Protein AF-A0A1N6DQ88-F1 (afdb_monomer_lite)

Secondary structure (DSSP, 8-state):
------S--TT-SS--HHHHHHHHHHHHHHHHHHHHHHHHHHHTTPPPPHHHHHHHHHHHHHHHHHHHHHHHTSPP-

pLDDT: mean 87.51, std 15.55, range [48.41, 98.38]

Foldseek 3Di:
DDPDPDPCPVLQPDPDPVVLCCLLVVLVVQLCVLVVVVVVCVVVVHDDDPVSVVSNVVSVVVCVVNVVNVVSRDDDD

Radius of gyration: 17.93 Å; chains: 1; bounding box: 49×16×48 Å

Sequence (77 aa):
MTDTPTANDLGVIITSARARKIIYGSYVLALVGAGATQVAYASLELSAPSWLVASVAVLAYLGIPVGGIAAANTRKS

Structure (mmCIF, N/CA/C/O backbone):
data_AF-A0A1N6DQ88-F1
#
_entry.id   AF-A0A1N6DQ88-F1
#
loop_
_atom_site.group_PDB
_atom_site.id
_atom_site.type_symbol
_atom_site.label_atom_id
_atom_site.label_alt_id
_atom_site.label_comp_id
_atom_site.label_asym_id
_atom_site.label_entity_id
_atom_site.label_seq_id
_atom_site.pdbx_PDB_ins_code
_atom_site.Cartn_x
_atom_site.Cartn_y
_atom_site.Cartn_z
_atom_site.occupancy
_atom_site.B_iso_or_equiv
_atom_site.auth_seq_id
_atom_site.auth_comp_id
_atom_site.auth_asym_id
_atom_site.auth_atom_id
_atom_site.pdbx_PDB_model_num
ATOM 1 N N . MET A 1 1 ? 35.582 4.040 -23.26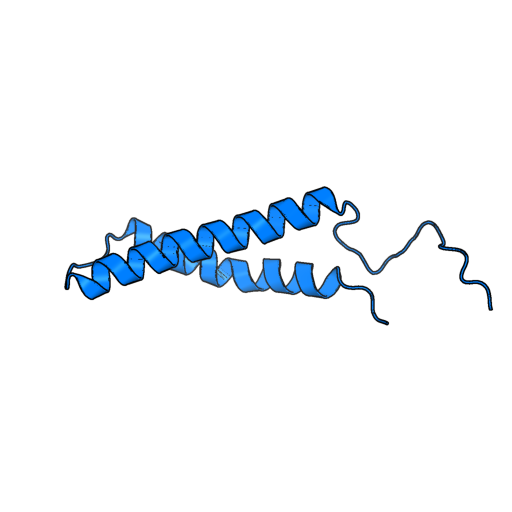6 1.00 48.41 1 MET A N 1
ATOM 2 C CA . MET A 1 1 ? 34.672 2.905 -23.505 1.00 48.41 1 MET A CA 1
ATOM 3 C C . MET A 1 1 ? 33.272 3.488 -23.524 1.00 48.41 1 MET A C 1
ATOM 5 O O . MET A 1 1 ? 32.793 3.941 -22.498 1.00 48.41 1 MET A O 1
ATOM 9 N N . THR A 1 2 ? 32.742 3.712 -24.722 1.00 55.41 2 THR A N 1
ATOM 10 C CA . THR A 1 2 ? 31.502 4.456 -24.969 1.00 55.41 2 THR A CA 1
ATOM 11 C C . THR A 1 2 ? 30.340 3.475 -24.994 1.00 55.41 2 THR A C 1
ATOM 13 O O . THR A 1 2 ? 30.122 2.822 -26.016 1.00 55.41 2 THR A O 1
ATOM 16 N N . ASP A 1 3 ? 29.615 3.357 -23.883 1.00 55.84 3 ASP A N 1
ATOM 17 C CA . ASP A 1 3 ? 28.381 2.572 -23.832 1.00 55.84 3 ASP A CA 1
ATOM 18 C C . ASP A 1 3 ? 27.330 3.244 -24.711 1.00 55.84 3 ASP A C 1
ATOM 20 O O . ASP A 1 3 ? 26.645 4.188 -24.320 1.00 55.84 3 ASP A O 1
ATOM 24 N N . THR A 1 4 ? 27.243 2.774 -25.951 1.00 60.97 4 THR A N 1
ATOM 25 C CA . THR A 1 4 ? 26.123 3.082 -26.835 1.00 60.97 4 THR A CA 1
ATOM 26 C C . THR A 1 4 ? 24.908 2.375 -26.242 1.00 60.97 4 THR A C 1
ATOM 28 O O . TH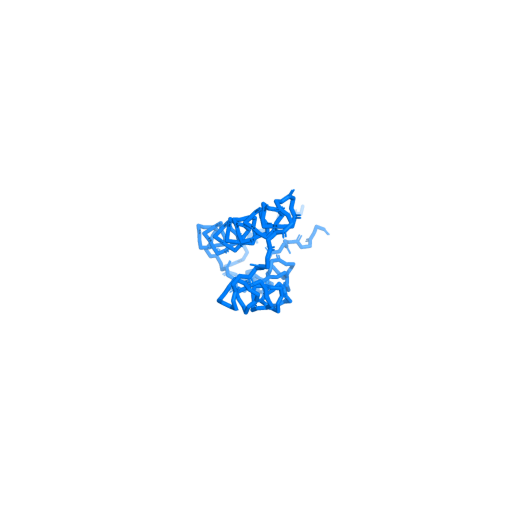R A 1 4 ? 24.937 1.146 -26.158 1.00 60.97 4 THR A O 1
ATOM 31 N N . PRO A 1 5 ? 23.853 3.086 -25.801 1.00 52.38 5 PRO A N 1
ATOM 32 C CA . PRO A 1 5 ? 22.673 2.432 -25.259 1.00 52.38 5 PRO A CA 1
ATOM 33 C C . PRO A 1 5 ? 22.020 1.635 -26.389 1.00 52.38 5 PRO A C 1
ATOM 35 O O . PRO A 1 5 ? 21.434 2.204 -27.310 1.00 52.38 5 PRO A O 1
ATOM 38 N N . THR A 1 6 ? 22.167 0.313 -26.364 1.00 56.44 6 THR A N 1
ATOM 39 C CA . THR A 1 6 ? 21.453 -0.567 -27.282 1.00 56.44 6 THR A CA 1
ATOM 40 C C . THR A 1 6 ? 19.980 -0.552 -26.892 1.00 56.44 6 THR A C 1
ATOM 42 O O . THR A 1 6 ? 19.629 -0.499 -25.715 1.00 56.44 6 THR A O 1
ATOM 45 N N . ALA A 1 7 ? 19.096 -0.575 -27.887 1.00 55.59 7 ALA A N 1
ATOM 46 C CA . ALA A 1 7 ? 17.643 -0.459 -27.747 1.00 55.59 7 ALA A CA 1
ATOM 47 C C . ALA A 1 7 ? 16.964 -1.570 -26.904 1.00 55.59 7 ALA A C 1
ATOM 49 O O . ALA A 1 7 ? 15.741 -1.640 -26.862 1.00 55.59 7 ALA A O 1
ATOM 50 N N . ASN A 1 8 ? 17.745 -2.414 -26.224 1.00 52.03 8 ASN A N 1
ATOM 51 C CA . ASN A 1 8 ? 17.334 -3.568 -25.439 1.00 52.03 8 ASN A CA 1
ATOM 52 C C . ASN A 1 8 ? 18.049 -3.561 -24.076 1.00 52.03 8 ASN A C 1
ATOM 54 O O . ASN A 1 8 ? 18.924 -4.381 -23.803 1.00 52.03 8 ASN A O 1
ATOM 58 N N . ASP A 1 9 ? 17.640 -2.652 -23.191 1.00 58.19 9 ASP A N 1
ATOM 59 C CA . ASP A 1 9 ? 17.859 -2.797 -21.747 1.00 58.19 9 ASP A CA 1
ATOM 60 C C . ASP A 1 9 ? 16.930 -3.929 -21.251 1.00 58.19 9 ASP A C 1
ATOM 62 O O . ASP A 1 9 ? 15.856 -3.690 -20.701 1.00 58.19 9 ASP A O 1
ATOM 66 N N . LEU A 1 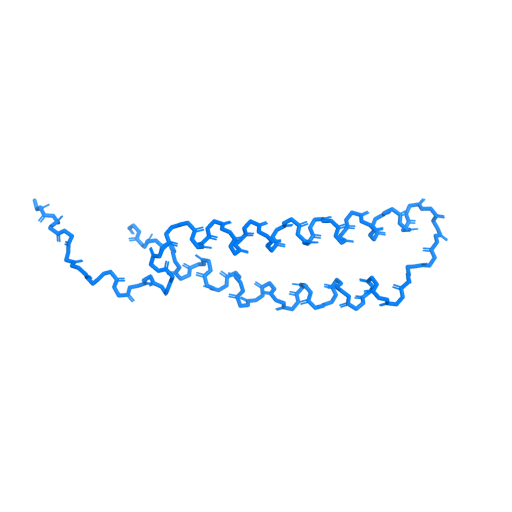10 ? 17.299 -5.185 -21.552 1.00 55.47 10 LEU A N 1
ATOM 67 C CA . LEU A 1 10 ? 16.517 -6.405 -21.271 1.00 55.47 10 LEU A CA 1
ATOM 68 C C . LEU A 1 10 ? 16.234 -6.611 -19.770 1.00 55.47 10 LEU A C 1
ATOM 70 O O . LEU A 1 10 ? 15.434 -7.472 -19.412 1.00 55.47 10 LEU A O 1
ATOM 74 N N . GLY A 1 11 ? 16.890 -5.844 -18.891 1.00 61.72 11 GLY A N 1
ATOM 75 C CA . GLY A 1 11 ? 16.686 -5.900 -17.445 1.00 61.72 11 GLY A CA 1
ATOM 76 C C . GLY A 1 11 ? 15.426 -5.179 -16.957 1.00 61.72 11 GLY A C 1
ATOM 77 O O . GLY A 1 11 ? 14.970 -5.452 -15.852 1.00 61.72 11 GLY A O 1
ATOM 78 N N . VAL A 1 12 ? 14.836 -4.283 -17.756 1.00 68.81 12 VAL A N 1
ATOM 79 C CA . VAL A 1 12 ? 13.747 -3.398 -17.310 1.00 68.81 12 VAL A CA 1
ATOM 80 C C . VAL A 1 12 ? 12.385 -3.931 -17.770 1.00 68.81 12 VAL A C 1
ATOM 82 O O . VAL A 1 12 ? 11.999 -3.770 -18.925 1.00 68.81 12 VAL A O 1
ATOM 85 N N . ILE A 1 13 ? 11.619 -4.517 -16.843 1.00 83.81 13 ILE A N 1
ATOM 86 C CA . ILE A 1 13 ? 10.278 -5.085 -17.101 1.00 83.81 13 ILE A CA 1
ATOM 87 C C . ILE A 1 13 ? 9.277 -4.012 -17.566 1.00 83.81 13 ILE A C 1
ATOM 89 O O . ILE A 1 13 ? 8.491 -4.232 -18.483 1.00 83.81 13 ILE A O 1
ATOM 93 N N . ILE A 1 14 ? 9.286 -2.838 -16.931 1.00 85.56 14 ILE A N 1
ATOM 94 C CA . ILE A 1 14 ? 8.409 -1.711 -17.269 1.00 85.56 14 ILE A CA 1
ATOM 95 C C . ILE A 1 14 ? 9.278 -0.611 -17.858 1.00 85.56 14 ILE A C 1
ATOM 97 O O . ILE A 1 14 ? 9.850 0.200 -17.130 1.00 85.56 14 ILE A O 1
ATOM 101 N N . THR A 1 15 ? 9.354 -0.550 -19.182 1.00 85.88 15 THR A N 1
ATOM 102 C CA . THR A 1 15 ? 10.241 0.377 -19.904 1.00 85.88 15 THR A CA 1
ATOM 103 C C . THR A 1 15 ? 9.839 1.847 -19.727 1.00 85.88 15 THR A C 1
ATOM 105 O O . THR A 1 15 ? 10.698 2.720 -19.578 1.00 85.88 15 THR A O 1
ATOM 108 N N . SER A 1 16 ? 8.537 2.138 -19.630 1.00 88.69 16 SER A N 1
ATOM 109 C CA . SER A 1 16 ? 8.017 3.498 -19.439 1.00 88.69 16 SER A CA 1
ATOM 110 C C . SER A 1 16 ? 8.258 4.030 -18.022 1.00 88.69 16 SER A C 1
ATOM 112 O O . SER A 1 16 ? 7.641 3.592 -17.048 1.00 88.69 16 SER A O 1
ATOM 114 N N . ALA A 1 17 ? 9.095 5.065 -17.907 1.00 89.25 17 ALA A N 1
ATOM 115 C CA . ALA A 1 17 ? 9.361 5.743 -16.637 1.00 89.25 17 ALA A CA 1
ATOM 116 C C . ALA A 1 17 ? 8.101 6.373 -16.019 1.00 89.25 17 ALA A C 1
ATOM 118 O O . ALA A 1 17 ? 7.948 6.387 -14.797 1.00 89.25 17 ALA A O 1
ATOM 119 N N . ARG A 1 18 ? 7.178 6.867 -16.855 1.00 91.69 18 ARG A N 1
ATOM 120 C CA . ARG A 1 18 ? 5.894 7.410 -16.395 1.00 91.69 18 ARG A CA 1
ATOM 121 C C . ARG A 1 18 ? 5.021 6.315 -15.786 1.00 91.69 18 ARG A C 1
ATOM 123 O O . ARG A 1 18 ? 4.453 6.535 -14.722 1.00 91.69 18 ARG A O 1
ATOM 130 N N . ALA A 1 19 ? 4.964 5.140 -16.416 1.00 91.81 19 ALA A N 1
ATOM 131 C CA . ALA A 1 19 ? 4.199 4.008 -15.897 1.00 91.81 19 ALA A CA 1
ATOM 132 C C . ALA A 1 19 ? 4.736 3.540 -14.536 1.00 91.81 19 ALA A C 1
ATOM 134 O O . ALA A 1 19 ? 3.955 3.391 -13.601 1.00 91.81 19 ALA A O 1
ATOM 135 N N . ARG A 1 20 ? 6.064 3.415 -14.383 1.00 92.94 20 ARG A N 1
ATOM 136 C CA . ARG A 1 20 ? 6.695 3.068 -13.094 1.00 92.94 20 ARG A CA 1
ATOM 137 C C . ARG A 1 20 ? 6.310 4.040 -11.978 1.00 92.94 20 ARG A C 1
ATOM 139 O O . ARG A 1 20 ? 5.894 3.608 -10.909 1.00 92.94 20 ARG A O 1
ATOM 146 N N . LYS A 1 21 ? 6.395 5.352 -12.239 1.00 92.44 21 LYS A N 1
ATOM 147 C CA . LYS A 1 21 ? 6.010 6.389 -11.264 1.00 92.44 21 LYS A CA 1
ATOM 148 C C . LYS A 1 21 ? 4.556 6.254 -10.826 1.00 92.44 21 LYS A C 1
ATOM 150 O O . LYS A 1 21 ? 4.279 6.378 -9.640 1.00 92.44 21 LYS A O 1
ATOM 155 N N . ILE A 1 22 ? 3.651 6.003 -11.772 1.00 96.06 22 ILE A N 1
ATOM 156 C CA . ILE A 1 22 ? 2.227 5.844 -11.471 1.00 96.06 22 ILE A CA 1
ATOM 157 C C . ILE A 1 22 ? 2.006 4.587 -10.632 1.00 96.06 22 ILE A C 1
ATOM 159 O O . ILE A 1 22 ? 1.424 4.705 -9.567 1.00 96.06 22 ILE A O 1
ATOM 163 N N . ILE A 1 23 ? 2.513 3.424 -11.056 1.00 93.50 23 ILE A N 1
ATOM 164 C CA . ILE A 1 23 ? 2.285 2.141 -10.369 1.00 93.50 23 ILE A CA 1
ATOM 165 C C . ILE A 1 23 ? 2.846 2.168 -8.944 1.00 93.50 23 ILE A C 1
ATOM 167 O O . ILE A 1 23 ? 2.144 1.836 -7.990 1.00 93.50 23 ILE A O 1
ATOM 171 N N . TYR A 1 24 ? 4.104 2.588 -8.780 1.00 94.69 24 TYR A N 1
ATOM 172 C CA . TYR A 1 24 ? 4.745 2.605 -7.464 1.00 94.69 24 TYR A CA 1
ATOM 173 C C . TYR A 1 24 ? 4.161 3.711 -6.588 1.00 94.69 24 TYR A C 1
ATOM 175 O O . TYR A 1 24 ? 3.888 3.487 -5.412 1.00 94.69 24 TYR A O 1
ATOM 183 N N . GLY A 1 25 ? 3.914 4.886 -7.171 1.00 96.25 25 GLY A N 1
ATOM 184 C CA . GLY A 1 25 ? 3.307 6.010 -6.469 1.00 96.25 25 GLY A CA 1
ATOM 185 C C . GLY A 1 25 ? 1.900 5.688 -5.975 1.00 96.25 25 GLY A C 1
ATOM 186 O O . GLY A 1 25 ? 1.612 5.897 -4.801 1.00 96.25 25 GLY A O 1
ATOM 187 N N . SER A 1 26 ? 1.035 5.126 -6.825 1.00 97.38 26 SER A N 1
ATOM 188 C CA . SER A 1 26 ? -0.331 4.763 -6.435 1.00 97.38 26 SER A CA 1
ATOM 189 C C . SER A 1 26 ? -0.350 3.669 -5.376 1.00 97.38 26 SER A C 1
ATOM 191 O O . SER A 1 26 ? -1.155 3.740 -4.453 1.00 97.38 26 SER A O 1
ATOM 193 N N . TYR A 1 27 ? 0.548 2.683 -5.477 1.00 97.50 27 TYR A N 1
ATOM 194 C CA . TYR A 1 27 ? 0.670 1.631 -4.471 1.00 97.50 27 TYR A CA 1
ATOM 195 C C . TYR A 1 27 ? 1.064 2.204 -3.102 1.00 97.50 27 TYR A C 1
ATOM 197 O O . TYR A 1 27 ? 0.404 1.920 -2.103 1.00 97.50 27 TYR A O 1
ATOM 205 N N . VAL A 1 28 ? 2.083 3.069 -3.059 1.00 97.44 28 VAL A N 1
ATOM 206 C CA . VAL A 1 28 ? 2.517 3.728 -1.818 1.00 97.44 28 VAL A CA 1
ATOM 207 C C . VAL A 1 28 ? 1.399 4.589 -1.233 1.00 97.44 28 VAL A C 1
ATOM 209 O O . VAL A 1 28 ? 1.116 4.483 -0.043 1.00 97.44 28 VAL A O 1
ATOM 212 N N . LEU A 1 29 ? 0.725 5.402 -2.052 1.00 98.25 29 LEU A N 1
ATOM 213 C CA . LEU A 1 29 ? -0.372 6.253 -1.585 1.00 98.25 29 LEU A CA 1
ATOM 214 C C . LEU A 1 29 ? -1.539 5.435 -1.017 1.00 98.25 29 LEU A C 1
ATOM 216 O O . LEU A 1 29 ? -2.069 5.787 0.036 1.00 98.25 29 LEU A O 1
ATOM 220 N N . ALA A 1 30 ? -1.911 4.331 -1.669 1.00 97.94 30 ALA A N 1
ATOM 221 C CA . ALA A 1 30 ? -2.963 3.445 -1.180 1.00 97.94 30 ALA A CA 1
ATOM 222 C C . ALA A 1 30 ? -2.583 2.797 0.161 1.00 97.94 30 ALA A C 1
ATOM 224 O O . ALA A 1 30 ? -3.392 2.790 1.089 1.00 97.94 30 ALA A O 1
ATOM 225 N N . LEU A 1 31 ? -1.346 2.302 0.283 1.00 97.62 31 LEU A N 1
ATOM 226 C CA . LEU A 1 31 ? -0.852 1.678 1.511 1.00 97.62 31 LEU A CA 1
ATOM 227 C C . LEU A 1 31 ? -0.798 2.681 2.671 1.00 97.62 31 LEU A C 1
ATOM 229 O O . LEU A 1 31 ? -1.246 2.367 3.772 1.00 97.62 31 LEU A O 1
ATOM 233 N N . VAL A 1 32 ? -0.313 3.900 2.419 1.00 98.25 32 VAL A N 1
ATOM 234 C CA . VAL A 1 32 ? -0.273 4.976 3.420 1.00 98.25 32 VAL A CA 1
ATOM 235 C C . VAL A 1 32 ? -1.683 5.380 3.843 1.00 98.25 32 VAL A C 1
ATOM 237 O O . VAL A 1 32 ? -1.938 5.492 5.037 1.00 98.25 32 VAL A O 1
ATOM 240 N N . GLY A 1 33 ? -2.615 5.553 2.902 1.00 98.38 33 GLY A N 1
ATOM 241 C CA . GLY A 1 33 ? -3.999 5.913 3.219 1.00 98.38 33 GLY A CA 1
ATOM 242 C C . GLY A 1 33 ? -4.711 4.846 4.056 1.00 98.38 33 GLY A C 1
ATOM 243 O O . GLY A 1 33 ? -5.294 5.152 5.098 1.00 98.38 33 GLY A O 1
ATOM 244 N N . ALA A 1 34 ? -4.624 3.578 3.644 1.00 98.12 34 ALA A N 1
ATOM 245 C CA . ALA A 1 34 ? -5.220 2.467 4.383 1.00 98.12 34 ALA A CA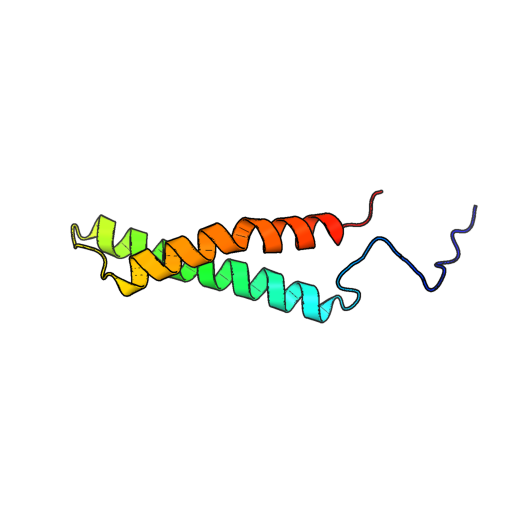 1
ATOM 246 C C . ALA A 1 34 ? -4.559 2.270 5.759 1.00 98.12 34 ALA A C 1
ATOM 248 O O . ALA A 1 34 ? -5.256 2.092 6.758 1.00 98.12 34 ALA A O 1
ATOM 249 N N . GLY A 1 35 ? -3.228 2.369 5.833 1.00 97.56 35 GLY A N 1
ATOM 250 C CA . GLY A 1 35 ? -2.472 2.278 7.082 1.00 97.56 35 GLY A CA 1
ATOM 251 C C . GLY A 1 35 ? -2.804 3.412 8.053 1.00 97.56 35 GLY A C 1
ATOM 252 O O . GLY A 1 35 ? -3.100 3.151 9.215 1.00 97.56 35 GLY A O 1
ATOM 253 N N . ALA A 1 36 ? -2.850 4.659 7.578 1.00 98.31 36 ALA A N 1
ATOM 254 C CA . ALA A 1 36 ? -3.250 5.810 8.388 1.00 98.31 36 ALA A CA 1
ATOM 255 C C . ALA A 1 36 ? -4.682 5.658 8.918 1.00 98.31 36 ALA A C 1
ATOM 257 O O . ALA A 1 36 ? -4.946 5.950 10.082 1.00 98.31 36 ALA A O 1
ATOM 258 N N . THR A 1 37 ? -5.591 5.132 8.093 1.00 98.31 37 THR A N 1
ATOM 259 C CA . THR A 1 37 ? -6.962 4.840 8.523 1.00 98.31 37 THR A CA 1
ATOM 260 C C . THR A 1 37 ? -6.974 3.774 9.623 1.00 98.31 37 THR A C 1
ATOM 262 O O . THR A 1 37 ? -7.664 3.950 10.623 1.00 98.31 37 THR A O 1
ATOM 265 N N . GLN A 1 38 ? -6.177 2.703 9.506 1.00 97.44 38 GLN A N 1
ATOM 266 C CA . GLN A 1 38 ? -6.056 1.714 10.584 1.00 97.44 38 GLN A CA 1
ATOM 267 C C . GLN A 1 38 ? -5.509 2.317 11.879 1.00 97.44 38 GLN A C 1
ATOM 269 O O . GLN A 1 38 ? -6.054 2.044 12.947 1.00 97.44 38 GLN A O 1
ATOM 274 N N . VAL A 1 39 ? -4.477 3.159 11.786 1.00 97.88 39 VAL A N 1
ATOM 275 C CA . VAL A 1 39 ? -3.916 3.861 12.949 1.00 97.88 39 VAL A CA 1
ATOM 276 C C . VAL A 1 39 ? -4.975 4.744 13.610 1.00 97.88 39 VAL A C 1
ATOM 278 O O . VAL A 1 39 ? -5.072 4.744 14.833 1.00 97.88 39 VAL A O 1
ATOM 281 N N . ALA A 1 40 ? -5.813 5.433 12.830 1.00 98.25 40 ALA A N 1
ATOM 282 C CA . ALA A 1 40 ? -6.902 6.244 13.368 1.00 98.25 40 ALA A CA 1
ATOM 283 C C . ALA A 1 40 ? -7.904 5.398 14.173 1.00 98.25 40 ALA A C 1
ATOM 285 O O . ALA A 1 40 ? -8.177 5.726 15.326 1.00 98.25 40 ALA A O 1
ATOM 286 N N . TYR A 1 41 ? -8.389 4.278 13.620 1.00 98.19 41 TYR A N 1
ATOM 287 C CA . TYR A 1 41 ? -9.279 3.360 14.348 1.00 98.19 41 TYR A CA 1
ATOM 288 C C . TYR A 1 41 ? -8.640 2.839 15.639 1.00 98.19 41 TYR A C 1
ATOM 290 O O . TYR A 1 41 ? -9.269 2.895 16.693 1.00 98.19 41 TYR A O 1
ATOM 298 N N . ALA A 1 42 ? -7.379 2.403 15.570 1.00 97.19 42 ALA A N 1
ATOM 299 C CA . ALA A 1 42 ? -6.648 1.917 16.735 1.00 97.19 42 ALA A CA 1
ATOM 300 C C . ALA A 1 42 ? -6.491 3.001 17.814 1.00 97.19 42 ALA A C 1
ATOM 302 O O . ALA A 1 42 ? -6.700 2.727 18.991 1.00 97.19 42 ALA A O 1
ATOM 303 N N . SER A 1 43 ? -6.174 4.240 17.420 1.00 98.25 43 SER A N 1
ATOM 304 C CA . SER A 1 43 ? -5.993 5.365 18.349 1.00 98.25 43 SER A CA 1
ATOM 305 C C . SER A 1 43 ? -7.279 5.803 19.051 1.00 98.25 43 SER A C 1
ATOM 307 O O . SER A 1 43 ? -7.221 6.369 20.137 1.00 98.25 43 SER A O 1
ATOM 309 N N . LEU A 1 44 ? -8.432 5.537 18.433 1.00 98.06 44 LEU A N 1
ATOM 310 C CA . LEU A 1 44 ? -9.755 5.834 18.978 1.00 98.06 44 LEU A CA 1
ATOM 311 C C . LEU A 1 44 ? -10.358 4.648 19.747 1.00 98.06 44 LEU A C 1
ATOM 313 O O . LEU A 1 44 ? -11.520 4.720 20.135 1.00 98.06 44 LEU A O 1
ATOM 317 N N . GLU A 1 45 ? -9.606 3.555 19.922 1.00 97.25 45 GLU A N 1
ATOM 318 C CA . GLU A 1 45 ? -10.078 2.300 20.531 1.00 97.25 45 GLU A CA 1
ATOM 319 C C . GLU A 1 45 ? -11.329 1.723 19.839 1.00 97.25 45 GLU A C 1
ATOM 321 O O . GLU A 1 45 ? -12.156 1.033 20.437 1.00 97.25 45 GLU A O 1
ATOM 326 N N . LEU A 1 46 ? -11.469 1.988 18.537 1.00 97.25 46 LEU A N 1
ATOM 327 C CA . LEU A 1 46 ? -12.566 1.494 17.717 1.00 97.25 46 LEU A CA 1
ATOM 328 C C . LEU A 1 46 ? -12.145 0.235 16.960 1.00 97.25 46 LEU A C 1
ATOM 330 O O . LEU A 1 46 ? -11.030 0.117 16.450 1.00 97.25 46 LEU A O 1
ATOM 334 N N . SER A 1 47 ? -13.087 -0.693 16.799 1.00 97.06 47 SER A N 1
ATOM 335 C CA . SER A 1 47 ? -12.884 -1.840 15.913 1.00 97.06 47 SER A CA 1
ATOM 336 C C . SER A 1 47 ? -12.830 -1.383 14.454 1.00 97.06 47 SER A C 1
ATOM 338 O O . SER A 1 47 ? -13.745 -0.714 13.968 1.00 97.06 47 SER A O 1
ATOM 340 N N . ALA A 1 48 ? -11.769 -1.766 13.743 1.00 97.44 48 ALA A N 1
ATOM 341 C CA . ALA A 1 48 ? -11.646 -1.495 12.317 1.00 97.44 48 ALA A CA 1
ATOM 342 C C . ALA A 1 48 ? -12.711 -2.279 11.524 1.00 97.44 48 ALA A C 1
ATOM 344 O O . ALA A 1 48 ? -12.922 -3.469 11.780 1.00 97.44 48 ALA A O 1
ATOM 345 N N . PRO A 1 49 ? -13.371 -1.658 10.532 1.00 97.81 49 PRO A N 1
ATOM 346 C CA . PRO A 1 49 ? -14.355 -2.349 9.713 1.00 97.81 49 PRO A CA 1
ATOM 347 C C . PRO A 1 49 ? -13.690 -3.413 8.828 1.00 97.81 49 PRO A C 1
ATOM 349 O O . PRO A 1 49 ? -12.546 -3.268 8.391 1.00 97.81 49 PRO A O 1
ATOM 352 N N . SER A 1 50 ? -14.428 -4.478 8.508 1.00 97.88 50 SER A N 1
ATOM 353 C CA . SER A 1 50 ? -13.909 -5.641 7.770 1.00 97.88 50 SER A CA 1
ATOM 354 C C . SER A 1 50 ? -13.311 -5.289 6.404 1.00 97.88 50 SER A C 1
ATOM 356 O O . SER A 1 50 ? -12.292 -5.861 6.014 1.00 97.88 50 SER A O 1
ATOM 358 N N . TRP A 1 51 ? -13.885 -4.309 5.697 1.00 97.31 51 TRP A N 1
ATOM 359 C CA . TRP A 1 51 ? -13.360 -3.838 4.413 1.00 97.31 51 TRP A CA 1
ATOM 360 C C . TRP A 1 51 ? -11.954 -3.243 4.546 1.00 97.31 51 TRP A C 1
ATOM 362 O O . TRP A 1 51 ? -11.130 -3.427 3.651 1.00 97.31 51 TRP A O 1
ATOM 372 N N . LEU A 1 52 ? -11.649 -2.571 5.660 1.00 98.00 52 LEU A N 1
ATOM 373 C CA . LEU A 1 52 ? -10.345 -1.953 5.895 1.00 98.00 52 LEU A CA 1
ATOM 374 C C . LEU A 1 52 ? -9.299 -3.019 6.218 1.00 98.00 52 LEU A C 1
ATOM 376 O O . LEU A 1 52 ? -8.193 -2.978 5.685 1.00 98.00 52 LEU A O 1
ATOM 380 N N . VAL A 1 53 ? -9.667 -4.003 7.042 1.00 98.00 53 VAL A N 1
ATOM 381 C CA . VAL A 1 53 ? -8.810 -5.155 7.359 1.00 98.00 53 VAL A CA 1
ATOM 382 C C . VAL A 1 53 ? -8.454 -5.926 6.087 1.00 98.00 53 VAL A C 1
ATOM 384 O O . VAL A 1 53 ? -7.276 -6.161 5.818 1.00 98.00 53 VAL A O 1
ATOM 387 N N . ALA A 1 54 ? -9.454 -6.253 5.264 1.00 98.00 54 ALA A N 1
ATOM 388 C CA . ALA A 1 54 ? -9.241 -6.939 3.993 1.00 98.00 54 ALA A CA 1
ATOM 389 C C . ALA A 1 54 ? -8.380 -6.107 3.029 1.00 98.00 54 ALA A C 1
ATOM 391 O O . ALA A 1 54 ? -7.454 -6.637 2.418 1.00 98.00 54 ALA A O 1
ATOM 392 N N . SER A 1 55 ? -8.635 -4.798 2.931 1.00 97.88 55 SER A N 1
ATOM 393 C CA . SER A 1 55 ? -7.867 -3.896 2.062 1.00 97.88 55 SER A CA 1
ATOM 394 C C . SER A 1 55 ? -6.389 -3.850 2.445 1.00 97.88 55 SER A C 1
ATOM 396 O O . SER A 1 55 ? -5.529 -3.968 1.575 1.00 97.88 55 SER A O 1
ATOM 398 N N . VAL A 1 56 ? -6.077 -3.729 3.740 1.00 97.75 56 VAL A N 1
ATOM 399 C CA . VAL A 1 56 ? -4.688 -3.734 4.223 1.00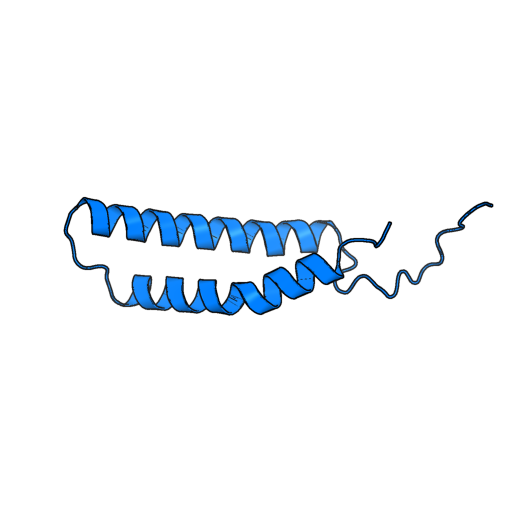 97.75 56 VAL A CA 1
ATOM 400 C C . VAL A 1 56 ? -4.013 -5.076 3.948 1.00 97.75 56 VAL A C 1
ATOM 402 O O . VAL A 1 56 ? -2.876 -5.085 3.483 1.00 97.75 56 VAL A O 1
ATOM 405 N N . ALA A 1 57 ? -4.704 -6.201 4.157 1.00 97.62 57 ALA A N 1
ATOM 406 C CA . ALA A 1 57 ? -4.157 -7.524 3.856 1.00 97.62 57 ALA A CA 1
ATOM 407 C C . ALA A 1 57 ? -3.827 -7.693 2.362 1.00 97.62 57 ALA A C 1
ATOM 409 O O . ALA A 1 57 ? -2.744 -8.166 2.014 1.00 97.62 57 ALA A O 1
ATOM 410 N N . VAL A 1 58 ? -4.725 -7.253 1.473 1.00 97.75 58 VAL A N 1
ATOM 411 C CA . VAL A 1 58 ? -4.501 -7.284 0.020 1.00 97.75 58 VAL A CA 1
ATOM 412 C C . VAL A 1 58 ? -3.329 -6.390 -0.370 1.00 97.75 58 VAL A C 1
ATOM 414 O O . VAL A 1 58 ? -2.442 -6.831 -1.098 1.00 97.75 58 VAL A O 1
ATOM 417 N N . LEU A 1 59 ? -3.288 -5.151 0.128 1.00 97.69 59 LEU A N 1
ATOM 418 C CA . LEU A 1 59 ? -2.195 -4.226 -0.167 1.00 97.69 59 LEU A CA 1
ATOM 419 C C . LEU A 1 59 ? -0.853 -4.775 0.332 1.00 97.69 59 LEU A C 1
ATOM 421 O O . LEU A 1 59 ? 0.118 -4.748 -0.416 1.00 97.69 59 LEU A O 1
ATOM 425 N N . ALA A 1 60 ? -0.804 -5.352 1.534 1.00 96.50 60 ALA A N 1
ATOM 426 C CA . ALA A 1 60 ? 0.398 -5.994 2.058 1.00 96.50 60 ALA A CA 1
ATOM 427 C C . ALA A 1 60 ? 0.870 -7.153 1.164 1.00 96.50 60 ALA A C 1
ATOM 429 O O . ALA A 1 60 ? 2.059 -7.250 0.859 1.00 96.50 60 ALA A O 1
ATOM 430 N N . TYR A 1 61 ? -0.054 -7.993 0.685 1.00 97.12 61 TYR A N 1
ATOM 431 C CA . TYR A 1 61 ? 0.271 -9.087 -0.231 1.00 97.12 61 TYR A CA 1
ATOM 432 C C . TYR A 1 61 ? 0.793 -8.579 -1.585 1.00 97.12 61 TYR A C 1
ATOM 434 O O . TYR A 1 61 ? 1.767 -9.111 -2.118 1.00 97.12 61 TYR A O 1
ATOM 442 N N . LEU A 1 62 ? 0.205 -7.498 -2.114 1.00 96.56 62 LEU A N 1
ATOM 443 C CA . LEU A 1 62 ? 0.663 -6.833 -3.341 1.00 96.56 62 LEU A CA 1
ATOM 444 C C . LEU A 1 62 ? 2.057 -6.201 -3.207 1.00 96.56 62 LEU A C 1
ATOM 446 O O . LEU A 1 62 ? 2.718 -5.970 -4.221 1.00 96.56 62 LEU A O 1
ATOM 450 N N . GLY A 1 63 ? 2.549 -5.980 -1.988 1.00 94.69 63 GLY A N 1
ATOM 451 C CA . GLY A 1 63 ? 3.906 -5.491 -1.754 1.00 94.69 63 GLY A CA 1
ATOM 452 C C . GLY A 1 63 ? 4.990 -6.394 -2.332 1.00 94.69 63 GLY A C 1
ATOM 453 O O . GLY A 1 63 ? 5.995 -5.885 -2.825 1.00 94.69 63 GLY A O 1
ATOM 454 N N . ILE A 1 64 ? 4.765 -7.712 -2.353 1.00 94.75 64 ILE A N 1
ATOM 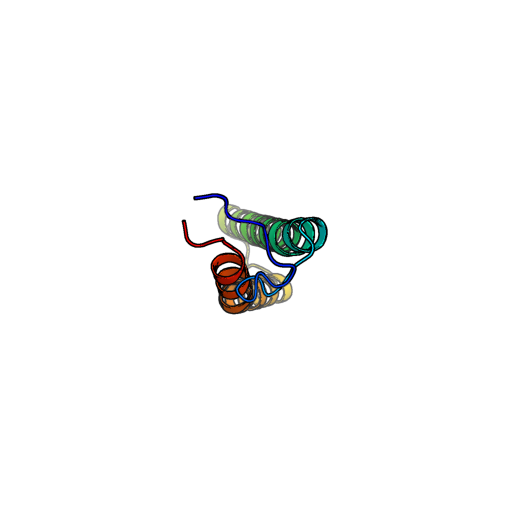455 C CA . ILE A 1 64 ? 5.715 -8.682 -2.913 1.00 94.75 64 ILE A CA 1
ATOM 456 C C . ILE A 1 64 ? 5.909 -8.457 -4.424 1.00 94.75 64 ILE A C 1
ATOM 458 O O . ILE A 1 64 ? 7.035 -8.161 -4.834 1.00 94.75 64 ILE A O 1
ATOM 462 N N . PRO A 1 65 ? 4.866 -8.544 -5.277 1.00 93.75 65 PRO A N 1
ATOM 463 C CA . PRO A 1 65 ? 5.038 -8.321 -6.707 1.00 93.75 65 PRO A CA 1
ATOM 464 C C . PRO A 1 65 ? 5.427 -6.875 -7.034 1.00 93.75 65 PRO A C 1
ATOM 466 O O . PRO A 1 65 ? 6.292 -6.671 -7.882 1.00 93.75 65 PRO A O 1
ATOM 469 N N . VAL A 1 66 ? 4.859 -5.864 -6.361 1.00 94.31 66 VAL A N 1
ATOM 470 C CA . VAL A 1 66 ? 5.197 -4.456 -6.645 1.00 94.31 66 VAL A CA 1
ATOM 471 C C . VAL A 1 66 ? 6.655 -4.158 -6.293 1.00 94.31 66 VAL A C 1
ATOM 473 O O . VAL A 1 66 ? 7.362 -3.551 -7.097 1.00 94.31 66 VAL A O 1
ATOM 476 N N . GLY A 1 67 ? 7.129 -4.622 -5.135 1.00 91.88 67 GLY A N 1
ATOM 477 C CA . GLY A 1 67 ? 8.522 -4.478 -4.714 1.00 91.88 67 GLY A CA 1
ATOM 478 C C . GLY A 1 67 ? 9.488 -5.250 -5.612 1.00 91.88 67 GLY A C 1
ATOM 479 O O . GLY A 1 67 ? 10.510 -4.703 -6.020 1.00 91.88 67 GLY A O 1
ATOM 480 N N . GLY A 1 68 ? 9.137 -6.482 -5.993 1.00 91.44 68 GLY A N 1
ATOM 481 C CA . GLY A 1 68 ? 9.928 -7.288 -6.928 1.00 91.44 68 GLY A CA 1
ATOM 482 C C . GLY A 1 68 ? 10.070 -6.622 -8.298 1.00 91.44 68 GLY A C 1
ATOM 483 O O . GLY A 1 68 ? 11.176 -6.509 -8.824 1.00 91.44 68 GLY A O 1
ATOM 484 N N . ILE A 1 69 ? 8.972 -6.096 -8.847 1.00 91.06 69 ILE A N 1
ATOM 485 C CA . ILE A 1 69 ? 8.984 -5.333 -10.101 1.00 91.06 69 ILE A CA 1
ATOM 486 C C . ILE A 1 69 ? 9.789 -4.038 -9.936 1.00 91.06 69 ILE A C 1
ATOM 488 O O . ILE A 1 69 ? 10.554 -3.680 -10.831 1.00 91.06 69 ILE A O 1
ATOM 492 N N . ALA A 1 70 ? 9.666 -3.333 -8.809 1.00 88.94 70 ALA A N 1
ATOM 493 C CA . ALA A 1 70 ? 10.449 -2.128 -8.547 1.00 88.94 70 ALA A CA 1
ATOM 494 C C . ALA A 1 70 ? 11.955 -2.417 -8.523 1.00 88.94 70 ALA A C 1
ATOM 496 O O . ALA A 1 70 ? 12.702 -1.713 -9.200 1.00 88.94 70 ALA A O 1
ATOM 497 N N . ALA A 1 71 ? 12.375 -3.479 -7.831 1.00 87.75 71 ALA A N 1
ATOM 498 C CA . ALA A 1 71 ? 13.765 -3.918 -7.761 1.00 87.75 71 ALA A CA 1
ATOM 499 C C . ALA A 1 71 ? 14.305 -4.389 -9.119 1.00 87.75 71 ALA A C 1
ATOM 501 O O . ALA A 1 71 ? 15.428 -4.060 -9.475 1.00 87.75 71 ALA A O 1
ATOM 502 N N . ALA A 1 72 ? 13.507 -5.106 -9.915 1.00 86.38 72 ALA A N 1
ATOM 503 C CA . ALA A 1 72 ? 13.911 -5.507 -11.264 1.00 86.38 72 ALA A CA 1
ATOM 504 C C . ALA A 1 72 ? 14.074 -4.305 -12.212 1.00 86.38 72 ALA A C 1
ATOM 506 O O . ALA A 1 72 ? 14.874 -4.341 -13.136 1.00 86.38 72 ALA A O 1
ATOM 507 N N . ASN A 1 73 ? 13.332 -3.219 -11.983 1.00 85.69 73 ASN A N 1
ATOM 508 C CA . ASN A 1 73 ? 13.394 -2.011 -12.802 1.00 85.69 73 ASN A CA 1
ATOM 509 C C . ASN A 1 73 ? 14.476 -1.001 -12.363 1.00 85.69 73 ASN A C 1
ATOM 511 O O . ASN A 1 73 ? 14.517 0.104 -12.918 1.00 85.69 73 ASN A O 1
ATOM 515 N N . THR A 1 74 ? 15.332 -1.326 -11.385 1.00 81.19 74 THR A N 1
ATOM 516 C CA . THR A 1 74 ? 16.532 -0.531 -11.086 1.00 81.19 74 THR A CA 1
ATOM 517 C C . THR A 1 74 ? 17.710 -1.052 -11.911 1.00 81.19 74 THR A C 1
ATOM 519 O O . THR A 1 74 ? 17.962 -2.253 -11.987 1.00 81.19 74 THR A O 1
ATOM 522 N N . ARG A 1 75 ? 18.439 -0.150 -12.583 1.00 65.06 75 ARG A N 1
ATOM 523 C CA . ARG A 1 75 ? 19.654 -0.541 -13.313 1.00 65.06 75 ARG A CA 1
ATOM 524 C C . ARG A 1 75 ? 20.709 -0.992 -12.307 1.00 65.06 75 ARG A C 1
ATOM 526 O O . ARG A 1 75 ? 20.970 -0.272 -11.344 1.00 65.06 75 ARG A O 1
ATOM 533 N N . LYS A 1 76 ? 21.328 -2.152 -12.545 1.00 57.84 76 LYS A N 1
ATOM 534 C CA . LYS A 1 76 ? 22.575 -2.519 -11.866 1.00 57.84 76 LYS A CA 1
ATOM 535 C C . LYS A 1 76 ? 23.651 -1.537 -12.332 1.00 57.84 76 LYS A C 1
ATOM 537 O O . LYS A 1 76 ? 23.909 -1.460 -13.531 1.00 57.84 76 LYS A O 1
ATOM 542 N N . SER A 1 77 ? 24.175 -0.748 -11.397 1.00 54.19 77 SER A N 1
ATOM 543 C CA . SER A 1 77 ? 25.395 0.034 -11.609 1.00 54.19 77 SER A CA 1
ATOM 544 C C . SER A 1 77 ? 26.625 -0.854 -11.510 1.00 54.19 77 SER A C 1
ATOM 546 O O . SER A 1 77 ? 26.529 -1.919 -10.859 1.00 54.19 77 SER A O 1
#

Organism: NCBI:txid232089